Protein AF-A0A7W0WZQ6-F1 (afdb_monomer_lite)

Foldseek 3Di:
DPCPVVVCLVPQQVQNDDLDDDQWDWDQDPVRHIDIDGDDDDPSNVSSVVRVVVVVVD

Radius of gyration: 16.27 Å; chains: 1; bounding box: 44×26×39 Å

Structure 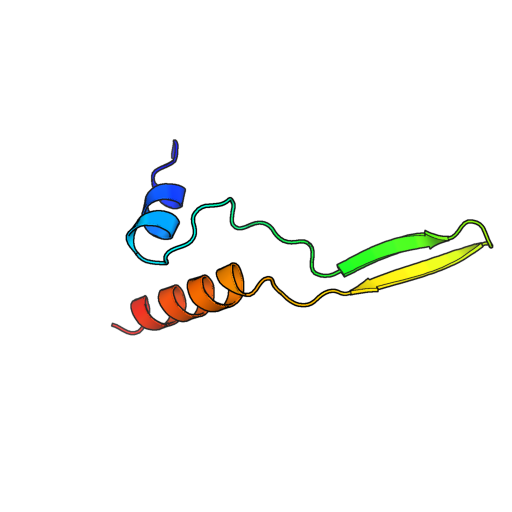(mmCIF, N/CA/C/O backbone):
data_AF-A0A7W0WZQ6-F1
#
_entry.id   AF-A0A7W0WZQ6-F1
#
loop_
_atom_site.group_PDB
_atom_site.id
_atom_site.type_symbol
_atom_site.label_atom_id
_atom_site.label_alt_id
_atom_site.label_comp_id
_atom_site.label_asym_id
_atom_site.label_entity_id
_atom_site.label_seq_id
_atom_site.pdbx_PDB_ins_code
_atom_site.Cartn_x
_atom_site.Cartn_y
_atom_sit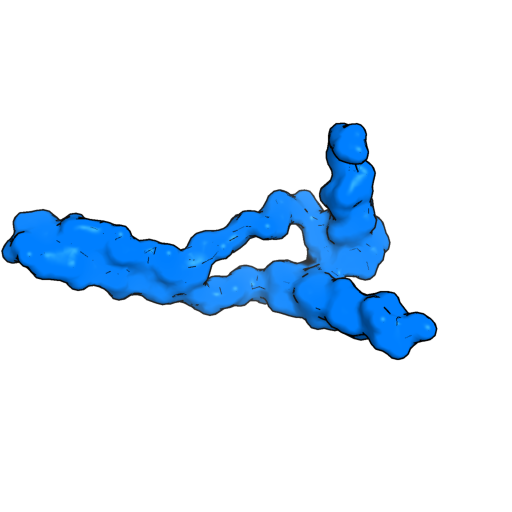e.Cartn_z
_atom_site.occupancy
_atom_site.B_iso_or_equiv
_atom_site.auth_seq_id
_atom_site.auth_comp_id
_atom_site.auth_asym_id
_atom_site.auth_atom_id
_atom_site.pdbx_PDB_model_num
ATOM 1 N N . GLY A 1 1 ? 13.016 18.700 -6.141 1.00 57.22 1 GLY A N 1
ATOM 2 C CA . GLY A 1 1 ? 11.664 18.803 -5.537 1.00 57.22 1 GLY A CA 1
ATOM 3 C C . GLY A 1 1 ? 10.746 19.551 -6.489 1.00 57.22 1 GLY A C 1
ATOM 4 O O . GLY A 1 1 ? 11.256 20.460 -7.122 1.00 57.22 1 GLY A O 1
ATOM 5 N N . LYS A 1 2 ? 9.454 19.170 -6.591 1.00 52.84 2 LYS A N 1
ATOM 6 C CA . LYS A 1 2 ? 8.473 19.434 -7.691 1.00 52.84 2 LYS A CA 1
ATOM 7 C C . LYS A 1 2 ? 8.281 18.266 -8.687 1.00 52.84 2 LYS A C 1
ATOM 9 O O . LYS A 1 2 ? 8.313 18.455 -9.892 1.00 52.84 2 LYS A O 1
ATOM 14 N N . GLY A 1 3 ? 8.091 17.040 -8.194 1.00 57.59 3 GLY A N 1
ATOM 15 C CA . GLY A 1 3 ? 7.720 15.891 -9.040 1.00 57.59 3 GLY A CA 1
ATOM 16 C C . GLY A 1 3 ? 8.875 15.105 -9.673 1.00 57.59 3 GLY A C 1
ATOM 17 O O . GLY A 1 3 ? 8.636 13.993 -10.122 1.00 57.59 3 GLY A O 1
ATOM 18 N N . GLU A 1 4 ? 10.117 15.600 -9.627 1.00 61.03 4 GLU A N 1
ATOM 19 C CA . GLU A 1 4 ? 11.297 14.887 -10.160 1.00 61.03 4 GLU A CA 1
ATOM 20 C C . GLU A 1 4 ? 11.489 13.491 -9.534 1.00 61.03 4 GLU A C 1
ATOM 22 O O . GLU A 1 4 ? 11.698 12.516 -10.243 1.00 61.03 4 GLU A O 1
ATOM 27 N N . HIS A 1 5 ? 11.321 13.351 -8.211 1.00 62.56 5 HIS A N 1
ATOM 28 C CA . HIS A 1 5 ? 11.404 12.035 -7.560 1.00 62.56 5 HIS A CA 1
ATOM 29 C C . HIS A 1 5 ? 10.264 11.104 -7.995 1.00 62.56 5 HIS A C 1
ATOM 31 O O . HIS A 1 5 ? 10.495 9.923 -8.214 1.00 62.56 5 HIS A O 1
ATOM 37 N N . ASN A 1 6 ? 9.047 11.630 -8.192 1.00 67.94 6 ASN A N 1
ATOM 38 C CA . ASN A 1 6 ? 7.942 10.846 -8.760 1.00 67.94 6 ASN A CA 1
ATOM 39 C C . ASN A 1 6 ? 8.207 10.463 -10.221 1.00 67.94 6 ASN A C 1
ATOM 41 O O . ASN A 1 6 ? 7.682 9.456 -10.690 1.00 67.94 6 ASN A O 1
ATOM 45 N N . ARG A 1 7 ? 9.005 11.256 -10.948 1.00 80.12 7 ARG A N 1
ATOM 46 C CA . ARG A 1 7 ? 9.385 10.947 -12.323 1.00 80.12 7 ARG A CA 1
ATOM 47 C C . ARG A 1 7 ? 10.268 9.705 -12.364 1.00 80.12 7 ARG A C 1
ATOM 49 O O . ARG A 1 7 ? 9.908 8.822 -13.121 1.00 80.12 7 ARG A O 1
ATOM 56 N N . ILE A 1 8 ? 11.287 9.585 -11.508 1.00 87.19 8 ILE A N 1
ATOM 57 C CA . ILE A 1 8 ? 12.154 8.388 -11.421 1.00 87.19 8 ILE A CA 1
ATOM 58 C C . ILE A 1 8 ? 11.321 7.122 -11.171 1.00 87.19 8 ILE A C 1
ATOM 60 O O . ILE A 1 8 ? 11.401 6.162 -11.931 1.00 87.19 8 ILE A O 1
ATOM 64 N N . TRP A 1 9 ? 10.424 7.148 -10.177 1.00 89.25 9 TRP A N 1
ATOM 65 C CA . TRP A 1 9 ? 9.516 6.025 -9.898 1.00 89.25 9 TRP A CA 1
ATOM 66 C C . TRP A 1 9 ? 8.658 5.637 -11.106 1.00 89.25 9 TRP A C 1
ATOM 68 O O . TRP A 1 9 ? 8.446 4.453 -11.369 1.00 89.25 9 TRP A O 1
ATOM 78 N N . ARG A 1 10 ? 8.210 6.629 -11.878 1.00 87.81 10 ARG A N 1
ATOM 79 C CA . ARG A 1 10 ? 7.421 6.416 -13.090 1.00 87.81 10 ARG A CA 1
ATOM 80 C C . ARG A 1 10 ? 8.252 5.913 -14.272 1.00 87.81 10 ARG A C 1
ATOM 82 O O . ARG A 1 10 ? 7.753 5.085 -15.027 1.00 87.81 10 ARG A O 1
ATOM 89 N N . THR A 1 11 ? 9.449 6.456 -14.482 1.00 89.00 11 THR A N 1
ATOM 90 C CA . THR A 1 11 ? 10.283 6.192 -15.664 1.00 89.00 11 THR A CA 1
ATOM 91 C C . THR A 1 11 ? 11.119 4.930 -15.524 1.00 89.00 11 THR A C 1
ATOM 93 O O . THR A 1 11 ? 11.321 4.244 -16.518 1.00 89.00 11 THR A O 1
ATOM 96 N N . GLU A 1 12 ? 11.576 4.610 -14.314 1.00 91.06 12 GLU A N 1
ATOM 97 C CA . GLU A 1 12 ? 12.541 3.530 -14.068 1.00 91.06 12 GLU A CA 1
ATOM 98 C C . GLU A 1 12 ? 11.931 2.338 -13.320 1.00 91.06 12 GLU A C 1
ATOM 100 O O . GLU A 1 12 ? 12.381 1.209 -13.498 1.00 91.06 12 GLU A O 1
ATOM 105 N N . HIS A 1 13 ? 10.877 2.555 -12.524 1.00 92.81 13 HIS A N 1
ATOM 106 C CA . HIS A 1 13 ? 10.297 1.519 -11.653 1.00 92.81 13 HIS A CA 1
ATOM 107 C C . HIS A 1 13 ? 8.816 1.218 -11.936 1.00 92.81 13 HIS A C 1
ATOM 109 O O . HIS A 1 13 ? 8.175 0.514 -11.158 1.00 92.81 13 HIS A O 1
ATOM 115 N N . ALA A 1 14 ? 8.269 1.749 -13.039 1.00 91.25 14 ALA A N 1
ATOM 116 C CA . ALA A 1 14 ? 6.885 1.551 -13.490 1.00 91.25 14 ALA A CA 1
ATOM 117 C C . ALA A 1 14 ? 5.795 1.877 -12.439 1.00 91.25 14 ALA A C 1
ATOM 119 O O . ALA A 1 14 ? 4.678 1.363 -12.507 1.00 91.25 14 ALA A O 1
ATOM 120 N N . LEU A 1 15 ? 6.085 2.761 -11.477 1.00 92.75 15 LEU A N 1
ATOM 121 C CA . LEU A 1 15 ? 5.128 3.192 -10.460 1.00 92.75 15 LEU A CA 1
ATOM 122 C C . LEU A 1 15 ? 4.462 4.509 -10.876 1.00 92.75 15 LEU A C 1
ATOM 124 O O . LEU A 1 15 ? 5.056 5.586 -10.843 1.00 92.75 15 LEU A O 1
ATOM 128 N N . HIS A 1 16 ? 3.193 4.423 -11.272 1.00 90.88 16 HIS A N 1
ATOM 129 C CA . HIS A 1 16 ? 2.439 5.545 -11.851 1.00 90.88 16 HIS A CA 1
ATOM 130 C C . HIS A 1 16 ? 1.592 6.335 -10.842 1.00 90.88 16 HIS A C 1
ATOM 132 O O . HIS A 1 16 ? 0.889 7.271 -11.227 1.00 90.88 16 HIS A O 1
ATOM 138 N N . ARG A 1 17 ? 1.651 5.970 -9.559 1.00 88.81 17 ARG A N 1
ATOM 139 C CA . ARG A 1 17 ? 0.907 6.602 -8.463 1.00 88.81 17 ARG A CA 1
ATOM 140 C C . ARG A 1 17 ? 1.842 6.951 -7.308 1.00 88.81 17 ARG A C 1
ATOM 142 O O . ARG A 1 17 ? 3.003 6.560 -7.300 1.00 88.81 17 ARG A O 1
ATOM 149 N N . LEU A 1 18 ? 1.333 7.686 -6.322 1.00 89.12 18 LEU A N 1
ATOM 150 C CA . LEU A 1 18 ? 2.090 7.979 -5.109 1.00 89.12 18 LEU A CA 1
ATOM 151 C C . LEU A 1 18 ? 2.483 6.673 -4.396 1.00 89.12 18 LEU A C 1
ATOM 153 O O . LEU A 1 18 ? 1.633 5.809 -4.180 1.00 89.12 18 LEU A O 1
ATOM 157 N N . ALA A 1 19 ? 3.750 6.565 -3.991 1.00 90.06 19 ALA A N 1
ATOM 158 C CA . ALA A 1 19 ? 4.283 5.456 -3.200 1.00 90.06 19 ALA A CA 1
ATOM 159 C C . ALA A 1 19 ? 3.799 5.514 -1.736 1.00 90.06 19 ALA A C 1
ATOM 161 O O . ALA A 1 19 ? 4.587 5.684 -0.809 1.00 90.06 19 ALA A O 1
ATOM 162 N N . LEU A 1 20 ? 2.484 5.433 -1.532 1.00 92.50 20 LEU A N 1
ATOM 163 C CA . LEU A 1 20 ? 1.842 5.484 -0.223 1.00 92.50 20 LEU A CA 1
ATOM 164 C C . LEU A 1 20 ? 0.801 4.368 -0.124 1.00 92.50 20 LEU A C 1
ATOM 166 O O . LEU A 1 20 ? -0.150 4.322 -0.904 1.00 92.50 20 LEU A O 1
ATOM 170 N N . HIS A 1 21 ? 0.988 3.469 0.840 1.00 95.44 21 HIS A N 1
ATOM 171 C CA . HIS A 1 21 ? 0.082 2.354 1.115 1.00 95.44 21 HIS A CA 1
ATOM 172 C C . HIS A 1 21 ? 0.060 2.069 2.611 1.00 95.44 21 HIS A C 1
ATOM 174 O O . HIS A 1 21 ? 1.110 1.928 3.234 1.00 95.44 21 HIS A O 1
ATOM 180 N N . CYS A 1 22 ? -1.136 2.007 3.187 1.00 96.75 22 CYS A N 1
ATOM 181 C CA . CYS A 1 22 ? -1.328 1.652 4.587 1.00 96.75 22 CYS A CA 1
ATOM 182 C C . CYS A 1 22 ? -1.458 0.129 4.683 1.00 96.75 22 CYS A C 1
ATOM 184 O O . CYS A 1 22 ? -2.449 -0.415 4.209 1.00 96.75 22 CYS A O 1
ATOM 186 N N . THR A 1 23 ? -0.465 -0.551 5.260 1.00 97.69 23 THR A N 1
ATOM 187 C CA . THR A 1 23 ? -0.468 -2.018 5.432 1.00 97.69 23 THR A CA 1
ATOM 188 C C . THR A 1 23 ? -1.159 -2.476 6.715 1.00 97.69 23 THR A C 1
ATOM 190 O O . THR A 1 23 ? -1.483 -3.654 6.855 1.00 97.69 23 THR A O 1
ATOM 193 N N . SER A 1 24 ? -1.381 -1.567 7.665 1.00 97.75 24 SER A N 1
ATOM 194 C CA . SER A 1 24 ? -2.007 -1.875 8.947 1.00 97.75 24 SER A CA 1
ATOM 195 C C . SER A 1 24 ? -2.797 -0.690 9.483 1.00 97.75 24 SER A C 1
ATOM 197 O O . SER A 1 24 ? -2.269 0.424 9.547 1.00 97.75 24 SER A O 1
ATOM 199 N N . LEU A 1 25 ? -4.015 -0.955 9.945 1.00 97.94 25 LEU A N 1
ATOM 200 C CA . LEU A 1 25 ? -4.874 0.013 10.614 1.00 97.94 25 LEU A CA 1
ATOM 201 C C . LEU A 1 25 ? -5.368 -0.572 11.936 1.00 97.94 25 LEU A C 1
ATOM 203 O O . LEU A 1 25 ? -5.892 -1.685 11.967 1.00 97.94 25 LEU A O 1
ATOM 207 N N . THR A 1 26 ? -5.251 0.216 13.000 1.00 98.12 26 THR A N 1
ATOM 208 C CA . THR A 1 26 ? -5.781 -0.119 14.321 1.00 98.12 26 THR A CA 1
ATOM 209 C C . THR A 1 26 ? -6.697 1.001 14.780 1.00 98.12 26 THR A C 1
ATOM 211 O O . THR A 1 26 ? -6.276 2.159 14.820 1.00 98.12 26 THR A O 1
ATOM 214 N N . VAL A 1 27 ? -7.940 0.668 15.122 1.00 97.62 27 VAL A N 1
ATOM 215 C CA . VAL A 1 27 ? -8.949 1.631 15.585 1.00 97.62 27 VAL A CA 1
ATOM 216 C C . VAL A 1 27 ? -9.774 1.052 16.740 1.00 97.62 27 VAL A C 1
ATOM 218 O O . VAL A 1 27 ? -9.935 -0.168 16.821 1.00 97.62 27 VAL A O 1
ATOM 221 N N . PRO A 1 28 ? -10.325 1.894 17.633 1.00 98.00 28 PRO A N 1
ATOM 222 C CA . PRO A 1 28 ? -11.305 1.443 18.616 1.00 98.00 28 PRO A CA 1
ATOM 223 C C . PRO A 1 28 ? -12.553 0.896 17.915 1.00 98.00 28 PRO A C 1
ATOM 225 O O . PRO A 1 28 ? -13.090 1.539 17.010 1.00 98.00 28 PRO A O 1
ATOM 228 N N . HIS A 1 29 ? -13.019 -0.277 18.332 1.00 96.12 29 HIS A N 1
ATOM 229 C CA . HIS A 1 29 ? -14.265 -0.856 17.848 1.00 96.12 29 HIS A CA 1
ATOM 230 C C . HIS A 1 29 ? -15.444 -0.383 18.728 1.00 96.12 29 HIS A C 1
ATOM 232 O O . HIS A 1 29 ? -15.273 -0.222 19.940 1.00 96.12 29 HIS A O 1
ATOM 238 N N . PRO A 1 30 ? -16.650 -0.153 18.171 1.00 96.50 30 PRO A N 1
ATOM 239 C CA . PRO A 1 30 ? -17.797 0.347 18.939 1.00 96.50 30 PRO A CA 1
ATOM 240 C C . PRO A 1 30 ? -18.254 -0.538 20.111 1.00 96.50 30 PRO A C 1
ATOM 242 O O . PRO A 1 30 ? -18.944 -0.048 20.998 1.00 96.50 30 PRO A O 1
ATOM 245 N N . ASP A 1 31 ? -17.877 -1.820 20.134 1.00 96.69 31 ASP A N 1
ATOM 246 C CA . ASP A 1 31 ? -18.154 -2.738 21.253 1.00 96.69 31 ASP A CA 1
ATOM 247 C C . ASP A 1 31 ? -17.171 -2.602 22.434 1.00 96.69 31 ASP A C 1
ATOM 249 O O . ASP A 1 31 ? -17.286 -3.332 23.417 1.00 96.69 31 ASP A O 1
ATOM 253 N N . GLY A 1 32 ? -16.206 -1.681 22.348 1.00 95.88 32 GLY A N 1
ATOM 254 C CA . GLY A 1 32 ? -15.183 -1.457 23.370 1.00 95.88 32 GLY A CA 1
ATOM 255 C C . GLY A 1 32 ? -13.901 -2.275 23.185 1.00 95.88 32 GLY A C 1
ATOM 256 O O . GLY A 1 32 ? -12.983 -2.135 23.992 1.00 95.88 32 GLY A O 1
ATOM 257 N N . THR A 1 33 ? -13.804 -3.101 22.140 1.00 96.94 33 THR A N 1
ATOM 258 C CA . THR A 1 33 ? -12.564 -3.800 21.763 1.00 96.94 33 THR A CA 1
ATOM 259 C C . THR A 1 33 ? -11.716 -2.977 20.780 1.00 96.94 33 THR A C 1
ATOM 261 O O . THR A 1 33 ? -12.039 -1.836 20.448 1.00 96.94 33 THR A O 1
ATOM 264 N N . THR A 1 34 ? -10.600 -3.540 20.309 1.00 97.88 34 THR A N 1
ATOM 265 C CA . THR A 1 34 ? -9.742 -2.930 19.283 1.00 97.88 34 THR A CA 1
ATOM 266 C C . THR A 1 34 ? -9.869 -3.712 17.983 1.00 97.88 34 THR A C 1
ATOM 268 O O . THR A 1 34 ? -9.590 -4.911 17.954 1.00 97.88 34 THR A O 1
ATOM 271 N N . LEU A 1 35 ? -10.216 -3.027 16.894 1.00 97.62 35 LEU A N 1
ATOM 272 C CA . LEU A 1 35 ? -10.173 -3.594 15.552 1.00 97.62 35 LEU A CA 1
ATOM 273 C C . LEU A 1 35 ? -8.781 -3.371 14.958 1.00 97.62 35 LEU A C 1
ATOM 275 O O . LEU A 1 35 ? -8.345 -2.231 14.797 1.00 97.62 35 LEU A O 1
ATOM 279 N N . ALA A 1 36 ? -8.109 -4.462 14.603 1.00 97.75 36 ALA A N 1
ATOM 280 C CA . ALA A 1 36 ? -6.852 -4.444 13.869 1.00 97.75 36 ALA A CA 1
ATOM 281 C C . ALA A 1 36 ? -7.050 -5.121 12.510 1.00 97.75 36 ALA A C 1
ATOM 283 O O . ALA A 1 36 ? -7.524 -6.256 12.440 1.00 97.75 36 ALA A O 1
ATOM 284 N N . VAL A 1 37 ? -6.684 -4.425 11.436 1.00 97.56 37 VAL A N 1
ATOM 285 C CA . VAL A 1 37 ? -6.759 -4.939 10.065 1.00 97.56 37 VAL A CA 1
ATOM 286 C C . VAL A 1 37 ? -5.392 -4.805 9.419 1.00 97.56 37 VAL A C 1
ATOM 288 O O . VAL A 1 37 ? -4.741 -3.763 9.528 1.00 97.56 37 VAL A O 1
ATOM 291 N N . THR A 1 38 ? -4.968 -5.855 8.726 1.00 98.12 38 THR A N 1
ATOM 292 C CA . THR A 1 38 ? -3.770 -5.854 7.891 1.00 98.12 38 THR A CA 1
ATOM 293 C C . THR A 1 38 ? -4.148 -6.072 6.436 1.00 98.12 38 THR A C 1
ATOM 295 O O . THR A 1 38 ? -5.170 -6.684 6.120 1.00 98.12 38 THR A O 1
ATOM 298 N N . CYS A 1 39 ? -3.319 -5.563 5.536 1.00 97.25 39 CYS A N 1
ATOM 299 C CA . CYS A 1 39 ? -3.399 -5.896 4.126 1.00 97.25 39 CYS A CA 1
ATOM 300 C C . CYS A 1 39 ? -2.000 -6.090 3.551 1.00 97.25 39 CYS A C 1
ATOM 302 O O . CYS A 1 39 ? -1.012 -5.524 4.031 1.00 97.25 39 CYS A O 1
ATOM 304 N N . GLU A 1 40 ? -1.924 -6.913 2.512 1.00 97.31 40 GLU A N 1
ATOM 305 C CA . GLU A 1 40 ? -0.691 -7.088 1.762 1.00 97.31 40 GLU A CA 1
ATOM 306 C C . GLU A 1 40 ? -0.323 -5.795 1.025 1.00 97.31 40 GLU A C 1
ATOM 308 O O . GLU A 1 40 ? -1.164 -4.935 0.729 1.00 97.31 40 GLU A O 1
ATOM 313 N N . LEU A 1 41 ? 0.969 -5.644 0.735 1.00 96.44 41 LEU A N 1
ATOM 314 C CA . LEU A 1 41 ? 1.438 -4.543 -0.090 1.00 96.44 41 LEU A CA 1
ATOM 315 C C . LEU A 1 41 ? 0.884 -4.709 -1.510 1.00 96.44 41 LEU A C 1
ATOM 317 O O . LEU A 1 41 ? 0.920 -5.802 -2.071 1.00 96.44 41 LEU A O 1
ATOM 321 N N . ALA A 1 42 ? 0.396 -3.619 -2.102 1.00 95.69 42 ALA A N 1
ATOM 322 C CA . ALA A 1 42 ? -0.098 -3.647 -3.472 1.00 95.69 42 ALA A CA 1
ATOM 323 C C . ALA A 1 42 ? 0.988 -4.147 -4.447 1.00 95.69 42 ALA A C 1
ATOM 325 O O . ALA A 1 42 ? 2.165 -3.800 -4.317 1.00 95.69 42 ALA A O 1
ATOM 326 N N . ALA A 1 43 ? 0.592 -4.975 -5.418 1.00 95.81 43 ALA A N 1
AT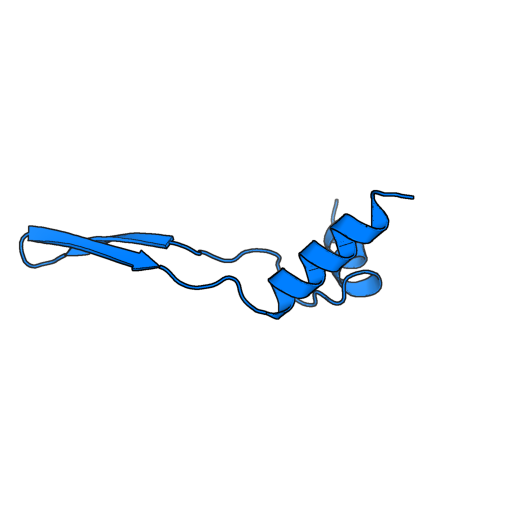OM 327 C CA . ALA A 1 43 ? 1.522 -5.666 -6.313 1.00 95.81 43 ALA A CA 1
ATOM 328 C C . ALA A 1 43 ? 2.429 -4.705 -7.106 1.00 95.81 43 ALA A C 1
ATOM 330 O O . ALA A 1 43 ? 3.612 -4.980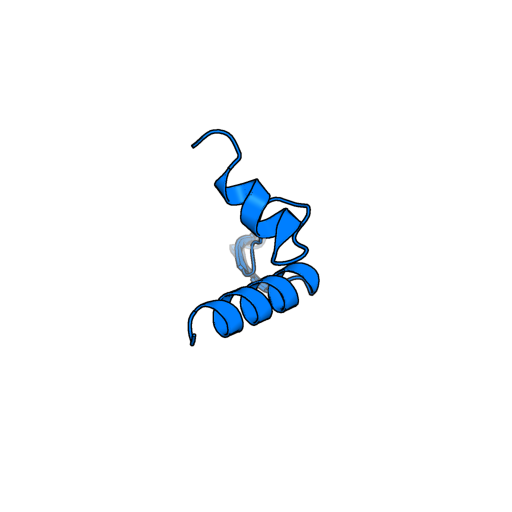 -7.290 1.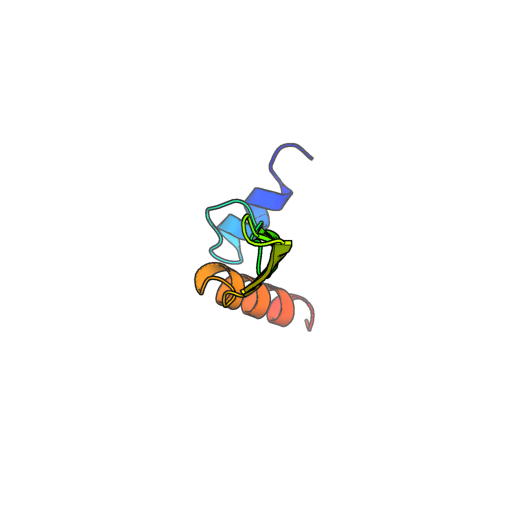00 95.81 43 ALA A O 1
ATOM 331 N N . ASP A 1 44 ? 1.901 -3.550 -7.515 1.00 94.31 44 ASP A N 1
ATOM 332 C CA . ASP A 1 44 ? 2.657 -2.492 -8.193 1.00 94.31 44 ASP A CA 1
ATOM 333 C C . ASP A 1 44 ? 3.788 -1.931 -7.314 1.00 94.31 44 ASP A C 1
ATOM 335 O O . ASP A 1 44 ? 4.912 -1.741 -7.781 1.00 94.31 44 ASP A O 1
ATOM 339 N N . LEU A 1 45 ? 3.525 -1.735 -6.020 1.00 95.50 45 LEU A N 1
ATOM 340 C CA . LEU A 1 45 ? 4.527 -1.304 -5.046 1.00 95.50 45 LEU A CA 1
ATOM 341 C C . LEU A 1 45 ? 5.562 -2.396 -4.766 1.00 95.50 45 LEU A C 1
ATOM 343 O O . LEU A 1 45 ? 6.747 -2.080 -4.654 1.00 95.50 45 LEU A O 1
ATOM 347 N N . VAL A 1 46 ? 5.153 -3.668 -4.696 1.00 97.25 46 VAL A N 1
ATOM 348 C CA . VAL A 1 46 ? 6.087 -4.803 -4.562 1.00 97.25 46 VAL A CA 1
ATOM 349 C C . VAL A 1 46 ? 7.078 -4.810 -5.728 1.00 97.25 46 VAL A C 1
ATOM 351 O O . VAL A 1 46 ? 8.292 -4.845 -5.507 1.00 97.25 46 VAL A O 1
ATOM 354 N N . SER A 1 47 ? 6.578 -4.716 -6.963 1.00 95.56 47 SER A N 1
ATOM 355 C CA . SER A 1 47 ? 7.411 -4.688 -8.168 1.00 95.56 47 SER A CA 1
ATOM 356 C C . SER A 1 47 ? 8.334 -3.467 -8.216 1.00 95.56 47 SER A C 1
ATOM 358 O O . SER A 1 47 ? 9.524 -3.615 -8.504 1.00 95.56 47 SER A O 1
ATOM 360 N N . ALA A 1 48 ? 7.828 -2.277 -7.882 1.00 94.44 48 ALA A N 1
ATOM 361 C CA . ALA A 1 48 ? 8.624 -1.051 -7.882 1.00 94.44 48 ALA A CA 1
ATOM 362 C C . ALA A 1 48 ? 9.769 -1.096 -6.853 1.00 94.44 48 ALA A C 1
ATOM 364 O O . ALA A 1 48 ? 10.899 -0.716 -7.163 1.00 94.44 48 ALA A O 1
ATOM 365 N N . ILE A 1 49 ? 9.513 -1.614 -5.646 1.00 94.56 49 ILE A N 1
ATOM 366 C CA . ILE A 1 49 ? 10.543 -1.781 -4.607 1.00 94.56 49 ILE A CA 1
ATOM 367 C C . ILE A 1 49 ? 11.604 -2.792 -5.049 1.00 94.56 49 ILE A C 1
ATOM 369 O O . ILE A 1 49 ? 12.797 -2.556 -4.845 1.00 94.56 49 ILE A O 1
ATOM 373 N N . ALA A 1 50 ? 11.194 -3.911 -5.651 1.00 95.81 50 ALA A N 1
ATOM 374 C CA . ALA A 1 50 ? 12.129 -4.912 -6.159 1.00 95.81 50 ALA A CA 1
ATOM 375 C C . ALA A 1 50 ? 13.044 -4.329 -7.251 1.00 95.81 50 ALA A C 1
ATOM 377 O O . ALA A 1 50 ? 14.258 -4.528 -7.202 1.00 95.81 50 ALA A O 1
ATOM 378 N N . SER A 1 51 ? 12.478 -3.551 -8.180 1.00 94.56 51 SER A N 1
ATOM 379 C CA . SER A 1 51 ? 13.229 -2.839 -9.222 1.00 94.56 51 SER A CA 1
ATOM 380 C C . SER A 1 51 ? 14.240 -1.846 -8.631 1.00 94.56 51 SER A C 1
ATOM 382 O O . SER A 1 51 ? 15.420 -1.893 -8.979 1.00 94.56 51 SER A O 1
ATOM 384 N N . ALA A 1 52 ? 13.820 -1.007 -7.678 1.00 92.44 52 ALA A N 1
ATOM 385 C CA . ALA A 1 52 ? 14.702 -0.033 -7.030 1.00 92.44 52 ALA A CA 1
ATOM 386 C C . ALA A 1 52 ? 15.860 -0.696 -6.263 1.00 92.44 52 ALA A C 1
ATOM 388 O O . ALA A 1 52 ? 17.002 -0.233 -6.320 1.00 92.44 52 ALA A O 1
ATOM 389 N N . ARG A 1 53 ? 15.596 -1.824 -5.586 1.00 94.69 53 ARG A N 1
ATOM 390 C CA . ARG A 1 53 ? 16.644 -2.608 -4.912 1.00 94.69 53 ARG A CA 1
ATOM 391 C C . ARG A 1 53 ? 17.688 -3.126 -5.896 1.00 94.69 53 ARG A C 1
ATOM 393 O O . ARG A 1 53 ? 18.875 -3.006 -5.617 1.00 94.69 53 ARG A O 1
ATOM 400 N N . ALA A 1 54 ? 17.258 -3.654 -7.042 1.00 92.12 54 ALA A N 1
ATOM 401 C CA . ALA A 1 54 ? 18.173 -4.144 -8.071 1.00 92.12 54 ALA A CA 1
ATOM 402 C C . ALA A 1 54 ? 19.067 -3.026 -8.640 1.00 92.12 54 ALA A C 1
ATOM 404 O O . ALA A 1 54 ? 20.251 -3.256 -8.869 1.00 92.12 54 ALA A O 1
ATOM 405 N N . ALA A 1 55 ? 18.531 -1.812 -8.803 1.00 86.88 55 ALA A N 1
ATOM 406 C CA . ALA A 1 55 ? 19.273 -0.660 -9.321 1.00 86.88 55 ALA A CA 1
ATOM 407 C C .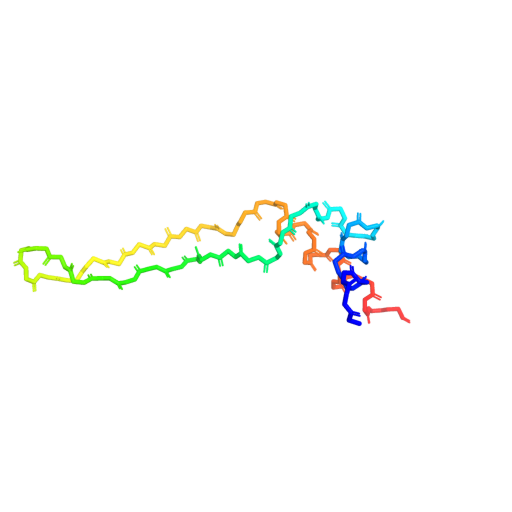 ALA A 1 55 ? 20.342 -0.107 -8.356 1.00 86.88 55 ALA A C 1
ATOM 409 O O . ALA A 1 55 ? 21.255 0.581 -8.795 1.00 86.88 55 ALA A O 1
ATOM 410 N N . THR A 1 56 ? 20.250 -0.403 -7.052 1.00 72.88 56 THR A N 1
ATOM 411 C CA . THR A 1 56 ? 21.196 0.101 -6.032 1.00 72.88 56 THR A CA 1
ATOM 412 C C . THR A 1 56 ? 22.420 -0.814 -5.847 1.00 72.88 56 THR A C 1
ATOM 414 O O . THR A 1 56 ? 23.375 -0.443 -5.174 1.00 72.88 56 THR A O 1
ATOM 417 N N . CYS A 1 57 ? 22.404 -2.024 -6.416 1.00 59.31 57 CYS A N 1
ATOM 418 C CA . CYS A 1 57 ? 23.492 -3.006 -6.314 1.00 59.31 57 CYS A CA 1
ATOM 419 C C . CYS A 1 57 ? 24.504 -2.946 -7.478 1.00 59.31 57 CYS A C 1
ATOM 421 O O . CYS A 1 57 ? 25.270 -3.895 -7.653 1.00 59.31 57 CYS A O 1
ATOM 423 N N . VAL A 1 58 ? 24.496 -1.863 -8.261 1.00 48.44 58 VAL A N 1
ATOM 424 C CA . VAL A 1 58 ? 25.402 -1.588 -9.392 1.00 48.44 58 VAL A CA 1
ATOM 425 C C . VAL A 1 58 ? 26.313 -0.423 -9.030 1.00 48.44 58 VAL A C 1
ATOM 427 O O . VAL A 1 58 ? 27.521 -0.517 -9.334 1.00 48.44 58 VAL A O 1
#

pLDDT: mean 88.85, std 13.16, range [48.44, 98.12]

Sequence (58 aa):
GKGEHNRIWRTEHALHRLALHCTSLTVPHPDGTTLAVTCELAADLVSAIASARAATCV

Secondary structure (DSSP, 8-state):
--SHHHHHHHHHS---S-S----EEEEE-TTSSEEEEE-PPPHHHHHHHHHHHHHTT-